Protein AF-A0A8E6S825-F1 (afdb_monomer_lite)

Radius of gyration: 14.83 Å; chains: 1; bounding box: 29×24×49 Å

Structure (mmCIF, N/CA/C/O backbone):
data_AF-A0A8E6S825-F1
#
_entry.id   AF-A0A8E6S825-F1
#
loop_
_atom_site.group_PDB
_atom_site.id
_atom_site.type_symbol
_atom_site.label_atom_id
_atom_site.label_alt_id
_atom_site.label_comp_id
_atom_site.label_asym_id
_atom_site.label_entity_id
_atom_site.label_seq_id
_atom_site.pdbx_PDB_ins_code
_atom_site.Cartn_x
_atom_site.Cartn_y
_atom_site.Cartn_z
_atom_site.occupancy
_atom_site.B_iso_or_equiv
_atom_site.auth_seq_id
_atom_site.auth_comp_id
_atom_site.auth_asym_id
_atom_site.auth_atom_id
_atom_site.pdbx_PDB_model_num
ATOM 1 N N . MET A 1 1 ? 12.494 -14.784 11.453 1.00 31.70 1 MET A N 1
ATOM 2 C CA . MET A 1 1 ? 11.200 -15.338 11.016 1.00 31.70 1 MET A CA 1
ATOM 3 C C . MET A 1 1 ? 10.608 -14.282 10.101 1.00 31.70 1 MET A C 1
ATOM 5 O O . MET A 1 1 ? 10.199 -13.245 10.602 1.00 31.70 1 MET A O 1
ATOM 9 N N . ALA A 1 2 ? 10.785 -14.435 8.789 1.00 33.00 2 ALA A N 1
ATOM 10 C CA . ALA A 1 2 ? 10.280 -13.482 7.803 1.00 33.00 2 ALA A CA 1
ATOM 11 C C . ALA A 1 2 ? 8.859 -13.920 7.446 1.00 33.00 2 ALA A C 1
ATOM 13 O O . ALA A 1 2 ? 8.659 -15.091 7.140 1.00 33.00 2 ALA A O 1
ATOM 14 N N . ILE A 1 3 ? 7.888 -13.021 7.591 1.00 38.84 3 ILE A N 1
ATOM 15 C CA . ILE A 1 3 ? 6.528 -13.247 7.108 1.00 38.84 3 ILE A CA 1
ATOM 16 C C . ILE A 1 3 ? 6.537 -12.995 5.600 1.00 38.84 3 ILE A C 1
ATOM 18 O O . ILE A 1 3 ? 6.874 -11.904 5.145 1.00 38.84 3 ILE A O 1
ATOM 22 N N . GLU A 1 4 ? 6.253 -14.036 4.830 1.00 39.09 4 GLU A N 1
ATOM 23 C CA . GLU A 1 4 ? 5.996 -13.942 3.398 1.00 39.09 4 GLU A CA 1
ATOM 24 C C . GLU A 1 4 ? 4.601 -13.318 3.260 1.00 39.09 4 GLU A C 1
ATOM 26 O O . GLU A 1 4 ? 3.589 -13.987 3.435 1.00 39.09 4 GLU A O 1
ATOM 31 N N . LEU A 1 5 ? 4.540 -11.993 3.095 1.00 45.75 5 LEU A N 1
ATOM 32 C CA . LEU A 1 5 ? 3.295 -11.295 2.772 1.00 45.75 5 LEU A CA 1
ATOM 33 C C . LEU A 1 5 ? 3.000 -11.558 1.292 1.00 45.75 5 LEU A C 1
ATOM 35 O O . LEU A 1 5 ? 3.529 -10.879 0.413 1.00 45.75 5 LEU A O 1
ATOM 39 N N . GLU A 1 6 ? 2.209 -12.594 1.030 1.00 40.47 6 GLU A N 1
ATOM 40 C CA . GLU A 1 6 ? 1.691 -12.929 -0.295 1.00 40.47 6 GLU A CA 1
ATOM 41 C C . GLU A 1 6 ? 0.683 -11.847 -0.723 1.00 40.47 6 GLU A C 1
ATOM 43 O O . GLU A 1 6 ? -0.486 -11.872 -0.339 1.00 40.47 6 GLU A O 1
ATOM 48 N N . PHE A 1 7 ? 1.144 -10.850 -1.484 1.00 46.88 7 PHE A N 1
ATOM 49 C CA . PHE A 1 7 ? 0.267 -9.865 -2.118 1.00 46.88 7 PHE A CA 1
ATOM 50 C C . PHE A 1 7 ? -0.325 -10.453 -3.394 1.00 46.88 7 PHE A C 1
ATOM 52 O O . PHE A 1 7 ? 0.357 -10.598 -4.404 1.00 46.88 7 PHE A O 1
ATOM 59 N N . ILE A 1 8 ? -1.607 -10.798 -3.322 1.00 48.03 8 ILE A N 1
ATOM 60 C CA . ILE A 1 8 ? -2.404 -11.292 -4.442 1.00 48.03 8 ILE A CA 1
ATOM 61 C C . ILE A 1 8 ? -3.140 -10.092 -5.046 1.00 48.03 8 ILE A C 1
ATOM 63 O O . ILE A 1 8 ? -4.242 -9.745 -4.623 1.00 48.03 8 ILE A O 1
ATOM 67 N N . GLY A 1 9 ? -2.513 -9.442 -6.025 1.00 43.50 9 GLY A N 1
ATOM 68 C CA . GLY A 1 9 ? -3.230 -8.687 -7.050 1.00 43.50 9 GLY A CA 1
ATOM 69 C C . GLY A 1 9 ? -3.600 -9.672 -8.152 1.00 43.50 9 GLY A C 1
ATOM 70 O O . GLY A 1 9 ? -2.781 -9.949 -9.014 1.00 43.50 9 GLY A O 1
ATOM 71 N N . PHE A 1 10 ? -4.775 -10.293 -8.052 1.00 47.12 10 PHE A N 1
ATOM 72 C CA . PHE A 1 10 ? -5.252 -11.285 -9.017 1.00 47.12 10 PHE A CA 1
ATOM 73 C C . PHE A 1 10 ? -6.256 -10.630 -9.962 1.00 47.12 10 PHE A C 1
ATOM 75 O O . PHE A 1 10 ? -7.376 -10.326 -9.542 1.00 47.12 10 PHE A O 1
ATOM 82 N N . ASP A 1 11 ? -5.871 -10.446 -11.225 1.00 44.50 11 ASP A N 1
ATOM 83 C CA . ASP A 1 11 ? -6.809 -10.182 -12.314 1.00 44.50 11 ASP A CA 1
ATOM 84 C C . ASP A 1 11 ? -7.126 -11.509 -13.043 1.00 44.50 11 ASP A C 1
ATOM 86 O O . ASP A 1 11 ? -6.248 -12.105 -13.665 1.00 44.50 11 ASP A O 1
ATOM 90 N N . PRO A 1 12 ? -8.358 -12.045 -12.948 1.00 41.50 12 PRO A N 1
ATOM 91 C CA . PRO A 1 12 ? -8.720 -13.318 -13.574 1.00 41.50 12 PRO A CA 1
ATOM 92 C C . PRO A 1 12 ? -8.925 -13.266 -15.098 1.00 41.50 12 PRO A C 1
ATOM 94 O O . PRO A 1 12 ? -9.377 -14.272 -15.655 1.00 41.50 12 PRO A O 1
ATOM 97 N N . ALA A 1 13 ? -8.705 -12.135 -15.778 1.00 44.44 13 ALA A N 1
ATOM 98 C CA . ALA A 1 13 ? -9.179 -11.942 -17.150 1.00 44.44 13 ALA A CA 1
ATOM 99 C C . ALA A 1 13 ? -8.122 -12.101 -18.258 1.00 44.44 13 ALA A C 1
ATOM 101 O O . ALA A 1 13 ? -8.521 -12.139 -19.424 1.00 44.44 13 ALA A O 1
ATOM 102 N N . SER A 1 14 ? -6.831 -12.266 -17.952 1.00 43.84 14 SER A N 1
ATOM 103 C CA . SER A 1 14 ? -5.784 -12.344 -18.989 1.00 43.84 14 SER A CA 1
ATOM 104 C C . SER A 1 14 ? -5.134 -13.736 -19.093 1.00 43.84 14 SER A C 1
ATOM 106 O O . SER A 1 14 ? -4.414 -14.147 -18.184 1.00 43.84 14 SER A O 1
ATOM 108 N N . PRO A 1 15 ? -5.368 -14.494 -20.187 1.00 44.72 15 PRO A N 1
ATOM 109 C CA . PRO A 1 15 ? -4.833 -15.848 -20.355 1.00 44.72 15 PRO A CA 1
ATOM 110 C C . PRO A 1 15 ? -3.386 -15.960 -20.874 1.00 44.72 15 PRO A C 1
ATOM 112 O O . PRO A 1 15 ? -2.917 -17.087 -21.030 1.00 44.72 15 PRO A O 1
ATOM 115 N N . ASP A 1 16 ? -2.631 -14.878 -21.085 1.00 45.53 16 ASP A N 1
ATOM 116 C CA . ASP A 1 16 ? -1.312 -14.979 -21.722 1.00 45.53 16 ASP A CA 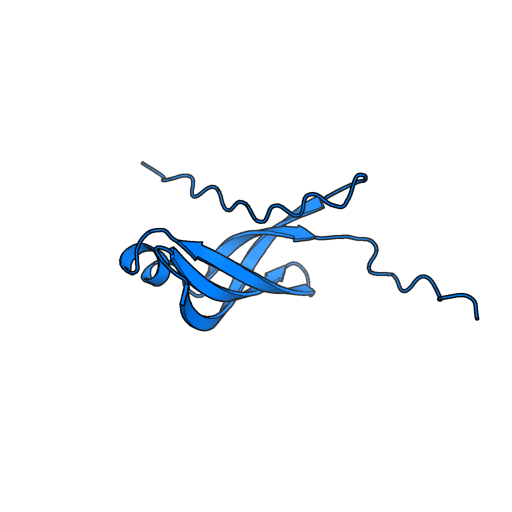1
ATOM 117 C C . ASP A 1 16 ? -0.278 -14.025 -21.094 1.00 45.53 16 ASP A C 1
ATOM 119 O O . ASP A 1 16 ? -0.264 -12.834 -21.368 1.00 45.53 16 ASP A O 1
ATOM 123 N N . GLY A 1 17 ? 0.642 -14.569 -20.287 1.00 47.44 17 GLY A N 1
ATOM 124 C CA . GLY A 1 17 ? 1.952 -13.944 -20.057 1.00 47.44 17 GLY A CA 1
ATOM 125 C C . GLY A 1 17 ? 2.060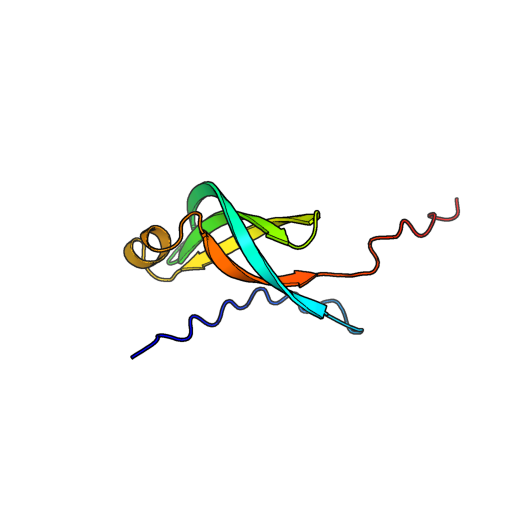 -12.870 -18.969 1.00 47.44 17 GLY A C 1
ATOM 126 O O . GLY A 1 17 ? 2.807 -11.914 -19.158 1.00 47.44 17 GLY A O 1
ATOM 127 N N . GLU A 1 18 ? 1.399 -13.032 -17.821 1.00 53.28 18 GLU A N 1
ATOM 128 C CA . GLU A 1 18 ? 1.603 -12.141 -16.671 1.00 53.28 18 GLU A CA 1
ATOM 129 C C . GLU A 1 18 ? 3.064 -12.198 -16.179 1.00 53.28 18 GLU A C 1
ATOM 131 O O . GLU A 1 18 ? 3.506 -13.175 -15.565 1.00 53.28 18 GLU A O 1
ATOM 136 N N . ILE A 1 19 ? 3.846 -11.153 -16.465 1.00 60.47 19 ILE A N 1
ATOM 137 C CA . ILE A 1 19 ? 5.188 -10.993 -15.907 1.00 60.47 19 ILE A CA 1
ATOM 138 C C . ILE A 1 19 ? 5.028 -10.299 -14.559 1.00 60.47 19 ILE A C 1
ATOM 140 O O . ILE A 1 19 ? 4.774 -9.100 -14.478 1.00 60.47 19 ILE A O 1
ATOM 144 N N . THR A 1 20 ? 5.207 -11.044 -13.473 1.00 68.38 20 THR A N 1
ATOM 145 C CA . THR A 1 20 ? 5.270 -10.446 -12.137 1.00 68.38 20 THR A CA 1
ATOM 146 C C . THR A 1 20 ? 6.639 -9.802 -11.922 1.00 68.38 20 THR A C 1
ATOM 148 O O . THR A 1 20 ? 7.662 -10.493 -11.985 1.00 68.38 20 THR A O 1
ATOM 151 N N . ALA A 1 21 ? 6.680 -8.503 -11.629 1.00 72.19 21 ALA A N 1
ATOM 152 C CA . ALA A 1 21 ? 7.907 -7.777 -11.314 1.00 72.19 21 ALA A CA 1
ATOM 153 C C . ALA A 1 2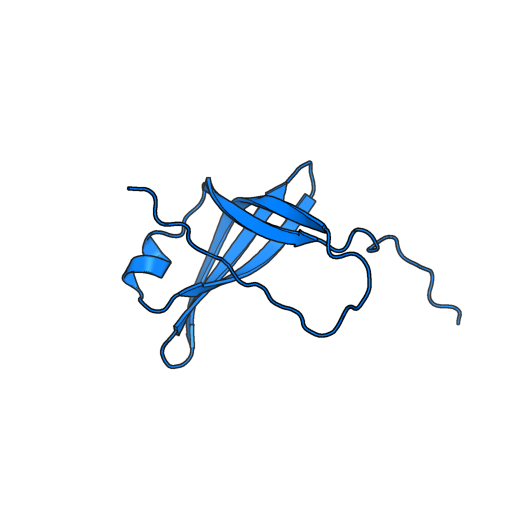1 ? 7.935 -7.360 -9.837 1.00 72.19 21 ALA A C 1
ATOM 155 O O . ALA A 1 21 ? 6.934 -6.907 -9.280 1.00 72.19 21 ALA A O 1
ATOM 156 N N . THR A 1 22 ? 9.101 -7.480 -9.194 1.00 83.12 22 THR A N 1
ATOM 157 C CA . THR A 1 22 ? 9.318 -6.905 -7.859 1.00 83.12 22 THR A CA 1
ATOM 158 C C . THR A 1 22 ? 9.575 -5.407 -7.993 1.00 83.12 22 THR A C 1
ATOM 160 O O . THR A 1 22 ? 10.622 -4.995 -8.491 1.00 83.12 22 THR A O 1
ATOM 163 N N . MET A 1 23 ? 8.640 -4.595 -7.516 1.00 86.88 23 MET A N 1
ATOM 164 C CA . MET A 1 23 ? 8.727 -3.139 -7.487 1.00 86.88 23 MET A CA 1
ATOM 165 C C . MET A 1 23 ? 8.909 -2.630 -6.053 1.00 86.88 23 MET A C 1
ATOM 167 O O . MET A 1 23 ? 8.703 -3.355 -5.078 1.00 86.88 23 MET A O 1
ATOM 171 N N . VAL A 1 24 ? 9.299 -1.364 -5.911 1.00 89.31 24 VAL A N 1
ATOM 172 C CA . VAL A 1 24 ? 9.423 -0.710 -4.602 1.00 89.31 24 VAL A CA 1
ATOM 173 C C . VAL A 1 24 ? 8.430 0.434 -4.513 1.00 89.31 24 VAL A C 1
ATOM 175 O O . VAL A 1 24 ? 8.376 1.281 -5.401 1.00 89.31 24 VAL A O 1
ATOM 178 N N . VAL A 1 25 ? 7.673 0.487 -3.420 1.00 91.12 25 VAL A N 1
ATOM 179 C CA . VAL A 1 25 ? 6.731 1.577 -3.154 1.00 91.12 25 VAL A CA 1
ATOM 180 C C . VAL A 1 25 ? 7.482 2.903 -3.028 1.00 91.12 25 VAL A C 1
ATOM 182 O O . VAL A 1 25 ? 8.292 3.080 -2.115 1.00 91.12 25 VAL A O 1
ATOM 185 N N . ASP A 1 26 ? 7.182 3.864 -3.898 1.00 92.19 26 ASP A N 1
ATOM 186 C CA . ASP A 1 26 ? 7.716 5.225 -3.809 1.00 92.19 26 ASP A CA 1
ATOM 187 C C . ASP A 1 26 ? 6.810 6.140 -2.979 1.00 92.19 26 ASP A C 1
ATOM 189 O O . ASP A 1 26 ? 7.299 6.923 -2.159 1.00 92.19 26 ASP A O 1
ATOM 193 N N . ARG A 1 27 ? 5.488 6.027 -3.142 1.00 91.50 27 ARG A N 1
ATOM 194 C CA . ARG A 1 27 ? 4.528 6.929 -2.498 1.00 91.50 27 ARG A CA 1
ATOM 195 C C . ARG A 1 27 ? 3.267 6.193 -2.066 1.00 91.50 27 ARG A C 1
ATOM 197 O O . ARG A 1 27 ? 2.753 5.368 -2.802 1.00 91.50 27 ARG A O 1
ATOM 204 N N . ILE A 1 28 ? 2.749 6.557 -0.894 1.00 93.19 28 ILE A N 1
ATOM 205 C CA . ILE A 1 28 ? 1.399 6.194 -0.444 1.00 93.19 28 ILE A CA 1
ATOM 206 C C . ILE A 1 28 ? 0.494 7.408 -0.648 1.00 93.19 28 ILE A C 1
ATOM 208 O O . ILE A 1 28 ? 0.867 8.503 -0.216 1.00 93.19 28 ILE A O 1
ATOM 212 N N . HIS A 1 29 ? -0.661 7.222 -1.285 1.00 92.69 29 HIS A N 1
ATOM 213 C CA . HIS A 1 29 ? -1.639 8.292 -1.510 1.00 92.69 29 HIS A CA 1
ATOM 214 C C . HIS A 1 29 ? -2.634 8.381 -0.369 1.00 92.69 29 HIS A C 1
ATOM 216 O O . HIS A 1 29 ? -2.708 9.413 0.295 1.00 92.69 29 HIS A O 1
ATOM 222 N N . ASP A 1 30 ? -3.352 7.291 -0.114 1.00 92.25 30 ASP A N 1
ATOM 223 C CA . ASP A 1 30 ? -4.408 7.255 0.889 1.00 92.25 30 ASP A CA 1
ATOM 224 C C . ASP A 1 30 ? -4.561 5.857 1.501 1.00 92.25 30 ASP A C 1
ATOM 226 O O . ASP A 1 30 ? -4.015 4.866 1.004 1.00 92.25 30 ASP A O 1
ATOM 230 N N . ARG A 1 31 ? -5.276 5.798 2.627 1.00 91.94 31 ARG A N 1
ATOM 231 C CA . ARG A 1 31 ? -5.640 4.564 3.317 1.00 91.94 31 ARG A CA 1
ATOM 232 C C . ARG A 1 31 ? -7.097 4.659 3.729 1.00 91.94 31 ARG A C 1
ATOM 234 O O . ARG A 1 31 ? -7.446 5.494 4.564 1.00 91.94 31 ARG A O 1
ATOM 241 N N . TRP A 1 32 ? -7.921 3.750 3.233 1.00 94.44 32 TRP A N 1
ATOM 242 C CA . TRP A 1 32 ? -9.340 3.726 3.562 1.00 94.44 32 TRP A CA 1
ATOM 243 C C . TRP A 1 32 ? -9.816 2.314 3.869 1.00 94.44 32 TRP A C 1
ATOM 245 O O . TRP A 1 32 ? -9.219 1.320 3.464 1.00 94.44 32 TRP A O 1
ATOM 255 N N . GLN A 1 33 ? -10.911 2.223 4.613 1.00 92.75 33 GLN A N 1
ATOM 256 C CA . GLN A 1 33 ? -11.510 0.947 4.975 1.00 92.75 33 GLN A CA 1
ATOM 257 C C . GLN A 1 33 ? -12.618 0.586 3.982 1.00 92.75 33 GLN A C 1
ATOM 259 O O . GLN A 1 33 ? -13.520 1.388 3.732 1.00 92.75 33 GLN A O 1
ATOM 264 N N . LEU A 1 34 ? -12.582 -0.639 3.457 1.00 90.69 34 LEU A N 1
ATOM 265 C CA . LEU A 1 34 ? -13.641 -1.226 2.641 1.00 90.69 34 LEU A CA 1
ATOM 266 C C . LEU A 1 34 ? -14.162 -2.496 3.323 1.00 90.69 34 LEU A C 1
ATOM 268 O O . LEU A 1 34 ? -13.566 -3.570 3.250 1.00 90.69 34 LEU A O 1
ATOM 272 N N . GLY A 1 35 ? -15.296 -2.363 4.014 1.00 91.62 35 GLY A N 1
ATOM 273 C CA . GLY A 1 35 ? -15.870 -3.450 4.808 1.00 91.62 35 GLY A CA 1
ATOM 274 C C . GLY A 1 35 ? -14.945 -3.845 5.962 1.00 91.62 35 GLY A C 1
ATOM 275 O O . GLY A 1 35 ? -14.692 -3.044 6.862 1.00 91.62 35 GLY A O 1
ATOM 276 N N . ASN A 1 36 ? -14.447 -5.079 5.930 1.00 91.50 36 ASN A N 1
ATOM 277 C CA . ASN A 1 36 ? -13.525 -5.615 6.933 1.00 91.50 36 ASN A CA 1
ATOM 278 C C . ASN A 1 36 ? -12.047 -5.429 6.573 1.00 91.50 36 ASN A C 1
ATOM 280 O O . ASN A 1 36 ? -11.206 -5.719 7.412 1.00 91.50 36 ASN A O 1
ATOM 284 N N . PHE A 1 37 ? -11.740 -4.926 5.376 1.00 91.56 37 PHE A N 1
ATOM 285 C CA . PHE A 1 37 ? -10.371 -4.770 4.896 1.00 91.56 37 PHE A CA 1
ATOM 286 C C . PHE A 1 37 ? -9.942 -3.306 4.893 1.00 91.56 37 PHE A C 1
ATOM 288 O O . PHE A 1 37 ? -10.751 -2.393 4.712 1.00 91.56 37 PHE A O 1
ATOM 295 N N . TRP A 1 38 ? -8.644 -3.093 5.048 1.00 92.50 38 TRP A N 1
ATOM 296 C CA . TRP A 1 38 ? -7.977 -1.820 4.837 1.00 92.50 38 TRP A CA 1
ATOM 297 C C . TRP A 1 38 ? -7.288 -1.823 3.485 1.00 92.50 38 TRP A C 1
ATOM 299 O O . TRP A 1 38 ? -6.494 -2.709 3.191 1.00 92.50 38 TRP A O 1
ATOM 309 N N . LEU A 1 39 ? -7.594 -0.824 2.671 1.00 91.81 39 LEU A N 1
ATOM 310 C CA . LEU A 1 39 ? -6.988 -0.609 1.370 1.00 91.81 39 LEU A CA 1
ATOM 311 C C . LEU A 1 39 ? -5.965 0.517 1.467 1.00 91.81 39 LEU A C 1
ATOM 313 O O . LEU A 1 39 ? -6.193 1.518 2.152 1.00 91.81 39 LEU A O 1
ATOM 317 N N . VAL A 1 40 ? -4.840 0.345 0.784 1.00 92.38 40 VAL A N 1
ATOM 318 C CA . VAL A 1 40 ? -3.775 1.341 0.688 1.00 92.38 40 VAL A CA 1
ATOM 319 C C . VAL A 1 40 ? -3.459 1.569 -0.779 1.00 92.38 40 VAL A C 1
ATOM 321 O O . VAL A 1 40 ? -2.999 0.651 -1.451 1.00 92.38 40 VAL A O 1
ATOM 324 N N . GLU A 1 41 ? -3.682 2.788 -1.264 1.00 93.44 41 GLU A N 1
ATOM 325 C CA . GLU A 1 41 ? -3.300 3.186 -2.622 1.00 93.44 41 GLU A CA 1
ATOM 326 C C . GLU A 1 41 ? -1.860 3.679 -2.637 1.00 93.44 41 GLU A C 1
ATOM 328 O O . GLU A 1 41 ? -1.457 4.510 -1.810 1.00 93.44 41 GLU A O 1
ATOM 333 N N . PHE A 1 42 ? -1.078 3.190 -3.593 1.00 92.44 42 PHE A N 1
ATOM 334 C CA . PHE A 1 42 ? 0.337 3.504 -3.677 1.00 92.44 42 PHE A CA 1
ATOM 335 C C . PHE A 1 42 ? 0.846 3.581 -5.115 1.00 92.44 42 PHE A C 1
ATOM 337 O O . PHE A 1 42 ? 0.293 2.974 -6.025 1.00 92.44 42 PHE A O 1
ATOM 344 N N . ASP A 1 43 ? 1.937 4.321 -5.294 1.00 91.50 43 ASP A N 1
ATOM 345 C CA . ASP A 1 43 ? 2.773 4.268 -6.489 1.00 91.50 43 ASP A CA 1
ATOM 346 C C . ASP A 1 43 ? 3.998 3.397 -6.182 1.00 91.50 43 ASP A C 1
ATOM 348 O O . ASP A 1 43 ? 4.707 3.635 -5.196 1.00 91.50 43 ASP A O 1
ATOM 352 N N . ALA A 1 44 ? 4.266 2.408 -7.028 1.00 88.44 44 ALA A N 1
ATOM 353 C CA . ALA A 1 44 ? 5.479 1.606 -7.008 1.00 88.44 44 ALA A CA 1
ATOM 354 C C . ALA A 1 44 ? 6.316 1.855 -8.262 1.00 88.44 44 ALA A C 1
ATOM 356 O O . ALA A 1 44 ? 5.797 2.129 -9.342 1.00 88.44 44 ALA A O 1
ATOM 357 N N . PHE A 1 45 ? 7.633 1.784 -8.098 1.00 84.06 45 PHE A N 1
ATOM 358 C CA . PHE A 1 45 ? 8.588 2.097 -9.146 1.00 84.06 45 PHE A CA 1
ATOM 359 C C . PHE A 1 45 ? 9.504 0.910 -9.429 1.00 84.06 45 PHE A C 1
ATOM 361 O O . PHE A 1 45 ? 10.021 0.274 -8.503 1.00 84.06 45 PHE A O 1
ATOM 368 N N . TYR A 1 46 ? 9.738 0.643 -10.711 1.00 80.06 46 TYR A N 1
ATOM 369 C CA . TYR A 1 46 ? 10.705 -0.340 -11.189 1.00 80.06 46 TYR A CA 1
ATOM 370 C C . TYR A 1 46 ? 11.236 0.076 -12.559 1.00 80.06 46 TYR A C 1
ATOM 372 O O . TYR A 1 46 ? 10.459 0.362 -13.460 1.00 80.06 46 TYR A O 1
ATOM 380 N N . ASP A 1 47 ? 12.561 0.133 -12.695 1.00 78.44 47 ASP A N 1
ATOM 381 C CA . ASP A 1 47 ? 13.274 0.391 -13.958 1.00 78.44 47 ASP A CA 1
ATOM 382 C C . ASP A 1 47 ? 12.716 1.553 -14.812 1.00 78.44 47 ASP A C 1
ATOM 384 O O . ASP A 1 47 ? 12.566 1.459 -16.024 1.00 78.44 47 ASP A O 1
ATOM 388 N N . GLY A 1 48 ? 12.369 2.681 -14.181 1.00 77.88 48 GLY A N 1
ATOM 389 C CA . GLY A 1 48 ? 11.831 3.848 -14.896 1.00 77.88 48 GLY A CA 1
ATOM 390 C C . GLY A 1 48 ? 10.306 3.865 -15.044 1.00 77.88 48 GLY A C 1
ATOM 391 O O . GLY A 1 48 ? 9.749 4.904 -15.398 1.00 77.88 48 GLY A O 1
ATOM 392 N N . VAL A 1 49 ? 9.632 2.757 -14.735 1.00 79.25 49 VAL A N 1
ATOM 393 C CA . VAL A 1 49 ? 8.176 2.605 -14.800 1.00 79.25 49 VAL A CA 1
ATOM 394 C C . VAL A 1 49 ? 7.567 2.872 -13.426 1.00 79.25 49 VAL A C 1
ATOM 396 O O . VAL A 1 49 ? 8.003 2.312 -12.421 1.00 79.25 49 VAL A O 1
ATOM 399 N N . CYS A 1 50 ? 6.547 3.730 -13.392 1.00 82.88 50 CYS A N 1
ATOM 400 C CA . CYS A 1 50 ? 5.731 3.994 -12.211 1.00 82.88 50 CYS A CA 1
ATOM 401 C C . CYS A 1 50 ? 4.354 3.357 -12.406 1.00 82.88 50 CYS A C 1
ATOM 403 O O . CYS A 1 50 ? 3.665 3.686 -13.372 1.00 82.88 50 CYS A O 1
ATOM 405 N N . VAL A 1 51 ? 3.963 2.471 -11.495 1.00 84.06 51 VAL A N 1
ATOM 406 C CA . VAL A 1 51 ? 2.660 1.802 -11.492 1.00 84.06 51 VAL A CA 1
ATOM 407 C C . VAL A 1 51 ? 1.895 2.233 -10.253 1.00 84.06 51 VAL A C 1
ATOM 409 O O . VAL A 1 51 ? 2.437 2.207 -9.149 1.00 84.06 51 VAL A O 1
ATOM 412 N N . ARG A 1 52 ? 0.636 2.632 -10.437 1.00 87.75 52 ARG A N 1
ATOM 413 C CA . ARG A 1 52 ? -0.289 2.894 -9.335 1.00 87.75 52 ARG A CA 1
ATOM 414 C C . ARG A 1 52 ? -1.136 1.661 -9.092 1.00 87.75 52 ARG A C 1
ATOM 416 O O . ARG A 1 52 ? -1.764 1.185 -10.031 1.00 87.75 52 ARG A O 1
ATOM 423 N N . ASP A 1 53 ? -1.180 1.206 -7.848 1.00 88.06 53 ASP A N 1
ATOM 424 C CA . ASP A 1 53 ? -1.930 0.015 -7.462 1.00 88.06 53 ASP A CA 1
ATOM 425 C C . ASP A 1 53 ? -2.508 0.133 -6.039 1.00 88.06 53 ASP A C 1
ATOM 427 O O . ASP A 1 53 ? -2.293 1.135 -5.344 1.00 88.06 53 ASP A O 1
ATOM 431 N N . THR A 1 54 ? -3.294 -0.860 -5.612 1.00 90.31 54 THR A N 1
ATOM 432 C CA . THR A 1 54 ? -3.970 -0.869 -4.310 1.00 90.31 54 THR A CA 1
ATOM 433 C C . THR A 1 54 ? -3.734 -2.183 -3.574 1.00 90.31 54 THR A C 1
ATOM 435 O O . THR A 1 54 ? -4.093 -3.258 -4.039 1.00 90.31 54 THR A O 1
ATOM 438 N N . ALA A 1 55 ? -3.204 -2.082 -2.358 1.00 88.12 55 ALA A N 1
ATOM 439 C CA . ALA A 1 55 ? -2.931 -3.210 -1.477 1.00 88.12 55 ALA A CA 1
ATOM 440 C C . ALA A 1 55 ? -4.052 -3.384 -0.444 1.00 88.12 55 ALA A C 1
ATOM 442 O O . ALA A 1 55 ? -4.476 -2.405 0.172 1.00 88.12 55 ALA A O 1
ATOM 443 N N . ALA A 1 56 ? -4.497 -4.622 -0.217 1.00 90.88 56 ALA A N 1
ATOM 444 C CA . ALA A 1 56 ? -5.498 -4.959 0.794 1.00 90.88 56 ALA A CA 1
ATOM 445 C C . ALA A 1 56 ? -4.870 -5.626 2.025 1.00 90.88 56 ALA A C 1
ATOM 447 O O . ALA A 1 56 ? -4.012 -6.497 1.906 1.00 90.88 56 ALA A O 1
ATOM 448 N N . PHE A 1 57 ? -5.342 -5.236 3.205 1.00 90.62 57 PHE A N 1
ATOM 449 C CA . PHE A 1 57 ? -4.900 -5.727 4.507 1.00 90.62 57 PHE A CA 1
ATOM 450 C C . PHE A 1 57 ? -6.103 -6.084 5.372 1.00 90.62 57 PHE A C 1
ATOM 452 O O . PHE A 1 57 ? -7.132 -5.413 5.312 1.00 90.62 57 PHE A O 1
ATOM 459 N N . ASP A 1 58 ? -5.972 -7.104 6.217 1.00 89.44 58 ASP A N 1
ATOM 460 C CA . ASP A 1 58 ? -7.040 -7.493 7.146 1.00 89.44 58 ASP A CA 1
ATOM 461 C C . ASP A 1 58 ? -7.166 -6.486 8.299 1.00 89.44 58 ASP A C 1
ATOM 463 O O . ASP A 1 58 ? -8.261 -6.099 8.706 1.00 89.44 58 ASP A O 1
ATOM 467 N N . THR A 1 59 ? -6.032 -5.970 8.783 1.00 89.88 59 THR A N 1
ATOM 468 C CA . THR A 1 59 ? -6.009 -5.044 9.916 1.00 89.88 59 THR A CA 1
ATOM 469 C C . THR A 1 59 ? -5.415 -3.682 9.572 1.00 89.88 59 THR A C 1
ATOM 471 O O . THR A 1 59 ? -4.506 -3.539 8.753 1.00 89.88 59 THR A O 1
ATOM 474 N N . TYR A 1 60 ? -5.877 -2.649 10.284 1.00 89.25 60 TYR A N 1
ATOM 475 C CA . TYR A 1 60 ? -5.307 -1.303 10.170 1.00 89.25 60 TYR A CA 1
ATOM 476 C C . TYR A 1 60 ? -3.819 -1.267 10.546 1.00 89.25 60 TYR A C 1
ATOM 478 O O . TYR A 1 60 ? -3.046 -0.496 9.984 1.00 89.25 60 TYR A O 1
ATOM 486 N N . ALA A 1 61 ? -3.406 -2.108 11.499 1.00 91.44 61 ALA A N 1
ATOM 487 C CA . ALA A 1 61 ? -2.018 -2.184 11.934 1.00 91.44 61 ALA A CA 1
ATOM 488 C C . ALA A 1 61 ? -1.098 -2.662 10.801 1.00 91.44 61 ALA A C 1
ATOM 490 O O . ALA A 1 61 ? -0.030 -2.088 10.619 1.00 91.44 61 ALA A O 1
ATOM 491 N N . GLU A 1 62 ? -1.523 -3.651 10.013 1.00 89.00 62 GLU A N 1
ATOM 492 C CA . GLU A 1 62 ? -0.778 -4.114 8.837 1.00 89.00 62 GLU A CA 1
ATOM 493 C C . GLU A 1 62 ? -0.769 -3.069 7.716 1.00 89.00 62 GLU A C 1
ATOM 495 O O . GLU A 1 62 ? 0.280 -2.787 7.145 1.00 89.00 62 GLU A O 1
ATOM 500 N N . ALA A 1 63 ? -1.889 -2.384 7.474 1.00 89.94 63 ALA A N 1
ATOM 501 C CA . ALA A 1 63 ? -1.926 -1.276 6.514 1.00 89.94 63 ALA A CA 1
ATOM 502 C C . ALA A 1 63 ? -0.974 -0.115 6.887 1.00 89.94 63 ALA A C 1
ATOM 504 O O . ALA A 1 63 ? -0.522 0.639 6.019 1.00 89.94 63 ALA A O 1
ATOM 505 N N . LEU A 1 64 ? -0.657 0.046 8.178 1.00 89.94 64 LEU A N 1
ATOM 506 C CA . LEU A 1 64 ? 0.326 1.018 8.663 1.00 89.94 64 LEU A CA 1
ATOM 507 C C . LEU A 1 64 ? 1.778 0.550 8.515 1.00 89.94 64 LEU A C 1
ATOM 509 O O . LEU A 1 64 ? 2.657 1.403 8.405 1.00 89.94 64 LEU A O 1
ATOM 513 N N . THR A 1 65 ? 2.052 -0.760 8.508 1.00 91.25 65 THR A N 1
ATOM 514 C CA . THR A 1 65 ? 3.410 -1.263 8.222 1.00 91.25 65 THR A CA 1
ATOM 515 C C . THR A 1 65 ? 3.758 -1.125 6.743 1.00 91.25 65 THR A C 1
ATOM 517 O O . THR A 1 65 ? 4.936 -1.060 6.391 1.00 91.25 65 THR A O 1
ATOM 520 N N . PHE A 1 66 ? 2.744 -1.023 5.881 1.00 90.06 66 PHE A N 1
ATOM 521 C CA . PHE A 1 66 ? 2.918 -0.719 4.473 1.00 90.06 66 PHE A CA 1
ATOM 522 C C . PHE A 1 66 ? 3.240 0.762 4.252 1.00 90.06 66 PHE A C 1
ATOM 524 O O . PHE A 1 66 ? 2.431 1.672 4.488 1.00 90.06 66 PHE A O 1
ATOM 531 N N . GLN A 1 67 ? 4.467 1.007 3.803 1.00 90.62 67 GLN A N 1
ATOM 532 C CA . GLN A 1 67 ? 5.034 2.338 3.681 1.00 90.62 67 GLN A CA 1
ATOM 533 C C . GLN A 1 67 ? 5.967 2.431 2.476 1.00 90.62 67 GLN A C 1
ATOM 535 O O . GLN A 1 67 ? 6.325 1.444 1.837 1.00 90.62 67 GLN A O 1
ATOM 540 N N . ARG A 1 68 ? 6.404 3.655 2.190 1.00 91.19 68 ARG A N 1
ATOM 541 C CA . ARG A 1 68 ? 7.458 3.909 1.213 1.00 91.19 68 ARG A CA 1
ATOM 542 C C . ARG A 1 68 ? 8.689 3.041 1.497 1.00 91.19 68 ARG A C 1
ATOM 544 O O . ARG A 1 68 ? 9.170 2.996 2.629 1.00 91.19 68 ARG A O 1
ATOM 551 N N . GLY A 1 69 ? 9.210 2.408 0.452 1.00 89.81 69 GLY A N 1
ATOM 552 C CA . GLY A 1 69 ? 10.327 1.470 0.516 1.00 89.81 69 GLY A CA 1
ATOM 553 C C . GLY A 1 69 ? 9.913 0.010 0.706 1.00 89.81 69 GLY A C 1
ATOM 554 O O . GLY A 1 69 ? 10.780 -0.858 0.621 1.00 89.81 69 GLY A O 1
ATOM 555 N N . SER A 1 70 ? 8.628 -0.281 0.936 1.00 87.12 70 SER A N 1
ATOM 556 C CA . SER A 1 70 ? 8.145 -1.660 0.967 1.00 87.12 70 SER A CA 1
ATOM 557 C C . SER A 1 70 ? 8.293 -2.309 -0.416 1.00 87.12 70 SER A C 1
ATOM 559 O O . SER A 1 70 ? 7.925 -1.686 -1.418 1.00 87.12 70 SER A O 1
ATOM 561 N N . PRO A 1 71 ? 8.835 -3.536 -0.500 1.00 86.31 71 PRO A N 1
ATOM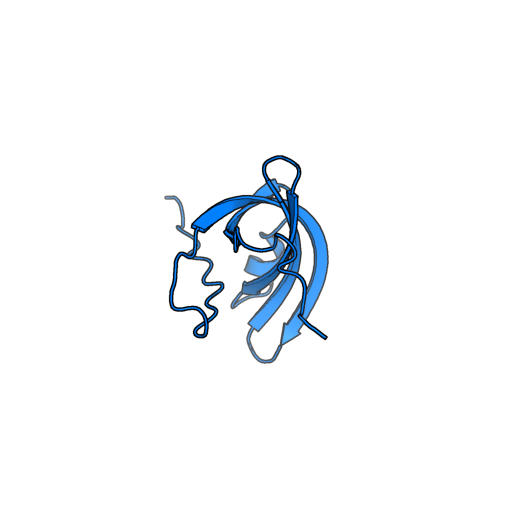 562 C CA . PRO A 1 71 ? 8.820 -4.299 -1.736 1.00 86.31 71 PRO A CA 1
ATOM 563 C C . PRO A 1 71 ? 7.404 -4.815 -2.001 1.00 86.31 71 PRO A C 1
ATOM 565 O O . PRO A 1 71 ? 6.729 -5.286 -1.086 1.00 86.31 71 PRO A O 1
ATOM 568 N N . VAL A 1 72 ? 6.976 -4.742 -3.255 1.00 83.75 72 VAL A N 1
ATOM 569 C CA . VAL A 1 72 ? 5.706 -5.293 -3.737 1.00 83.75 72 VAL A CA 1
ATOM 570 C C . VAL A 1 72 ? 5.949 -6.096 -5.001 1.00 83.75 72 VAL A C 1
ATOM 572 O O . VAL A 1 72 ? 6.865 -5.799 -5.764 1.00 83.75 72 VAL A O 1
ATOM 575 N N . VAL A 1 73 ? 5.144 -7.126 -5.219 1.00 83.31 73 VAL A N 1
ATOM 576 C CA . VAL A 1 73 ? 5.146 -7.882 -6.470 1.00 83.31 73 VAL A CA 1
ATOM 577 C C . VAL A 1 73 ? 3.870 -7.514 -7.197 1.00 83.31 73 VAL A C 1
ATOM 579 O O . VAL A 1 73 ? 2.788 -7.689 -6.645 1.00 83.31 73 VAL A O 1
ATOM 582 N N . LEU A 1 74 ? 4.012 -6.958 -8.395 1.00 76.38 74 LEU A N 1
ATOM 583 C CA . LEU A 1 74 ? 2.886 -6.553 -9.225 1.00 76.38 74 LEU A CA 1
ATOM 584 C C . LEU A 1 74 ? 2.955 -7.282 -10.560 1.00 76.38 74 LEU A C 1
ATOM 586 O O . LEU A 1 74 ? 4.036 -7.454 -11.130 1.00 76.38 74 LEU A O 1
ATOM 590 N N . ALA A 1 75 ? 1.790 -7.700 -11.037 1.00 70.38 75 ALA A N 1
ATOM 591 C CA . ALA A 1 75 ? 1.585 -8.105 -12.412 1.00 70.38 75 ALA A CA 1
ATOM 592 C C . ALA A 1 75 ? 1.814 -6.886 -13.311 1.00 70.38 75 ALA A C 1
ATOM 594 O O . ALA A 1 75 ? 1.143 -5.864 -13.161 1.00 70.38 75 ALA A O 1
ATOM 595 N N . VAL A 1 76 ? 2.793 -6.964 -14.208 1.00 62.69 76 VAL A N 1
ATOM 596 C CA . VAL A 1 76 ? 3.026 -5.925 -15.208 1.00 62.69 76 VAL A CA 1
ATOM 597 C C . VAL A 1 76 ? 2.707 -6.534 -16.557 1.00 62.69 76 VAL A C 1
ATOM 599 O O . VAL A 1 76 ? 3.340 -7.510 -16.958 1.00 62.69 76 VAL A O 1
ATOM 602 N N . ASP A 1 77 ? 1.727 -5.963 -17.248 1.00 62.25 77 ASP A N 1
ATOM 603 C CA . ASP A 1 77 ? 1.462 -6.323 -18.632 1.00 62.25 77 ASP A CA 1
ATOM 604 C C . ASP A 1 77 ? 2.515 -5.634 -19.525 1.00 62.25 77 ASP A C 1
ATOM 606 O O . ASP A 1 77 ? 2.570 -4.396 -19.575 1.00 62.25 77 ASP A O 1
ATOM 610 N N . PRO A 1 78 ? 3.417 -6.393 -20.177 1.00 52.88 78 PRO A N 1
ATOM 611 C CA . PRO A 1 78 ? 4.443 -5.814 -21.039 1.00 52.88 78 PRO A CA 1
ATOM 612 C C . PRO A 1 78 ? 3.869 -5.243 -22.350 1.00 52.88 78 PRO A C 1
ATOM 614 O O . PRO A 1 78 ? 4.606 -4.582 -23.083 1.00 52.88 78 PRO A O 1
ATOM 617 N N . ASP A 1 79 ? 2.583 -5.457 -22.647 1.00 52.84 79 ASP A N 1
ATOM 618 C CA . ASP A 1 79 ? 1.930 -5.128 -23.916 1.00 52.84 79 ASP A CA 1
ATOM 619 C C . ASP A 1 79 ? 1.135 -3.810 -23.868 1.00 52.84 79 ASP A C 1
ATOM 621 O O . ASP A 1 79 ? 0.204 -3.569 -24.627 1.00 52.84 79 ASP A O 1
ATOM 625 N N . THR A 1 80 ? 1.558 -2.847 -23.045 1.00 48.47 80 THR A N 1
ATOM 626 C CA . THR A 1 80 ? 1.091 -1.450 -23.191 1.00 48.47 80 THR A CA 1
ATOM 627 C C . THR A 1 80 ? 1.749 -0.714 -24.368 1.00 48.47 80 THR A C 1
ATOM 629 O O . THR A 1 80 ? 1.653 0.513 -24.479 1.00 48.47 80 THR A O 1
ATOM 632 N N . SER A 1 81 ? 2.380 -1.437 -25.301 1.00 47.19 81 SER A N 1
ATOM 633 C CA . SER A 1 81 ? 2.711 -0.902 -26.623 1.00 47.19 81 SER A CA 1
ATOM 634 C C . SER A 1 81 ? 1.438 -0.775 -27.446 1.00 47.19 81 SER A C 1
ATOM 636 O O . SER A 1 81 ? 1.173 -1.627 -28.271 1.00 47.19 81 SER A O 1
ATOM 638 N N . ASN A 1 82 ? 0.681 0.300 -27.200 1.00 49.94 82 ASN A N 1
ATOM 639 C CA . ASN A 1 82 ? -0.150 1.037 -28.156 1.00 49.94 82 ASN A CA 1
ATOM 640 C C . ASN A 1 82 ? -0.398 0.309 -29.499 1.00 49.94 82 ASN A C 1
ATOM 642 O O . ASN A 1 82 ? 0.071 0.778 -30.541 1.00 49.94 82 ASN A O 1
ATOM 646 N N . ASP A 1 83 ? -1.120 -0.817 -29.476 1.00 48.72 83 ASP A N 1
ATOM 647 C CA . ASP A 1 83 ? -1.611 -1.455 -30.692 1.00 48.72 83 ASP A CA 1
ATOM 648 C C . ASP A 1 83 ? -2.817 -0.627 -31.128 1.00 48.72 83 ASP A C 1
ATOM 650 O O . ASP A 1 83 ? -3.921 -0.674 -30.583 1.00 48.72 83 ASP A O 1
ATOM 654 N N . GLU A 1 84 ? -2.470 0.315 -31.995 1.00 52.09 84 GLU A N 1
ATOM 655 C CA . GLU A 1 84 ? -3.300 1.122 -32.865 1.00 52.09 84 GLU A CA 1
ATOM 656 C C . GLU A 1 84 ? -4.689 0.497 -33.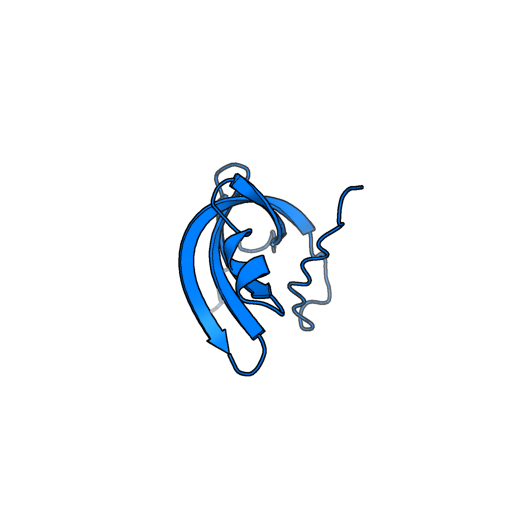088 1.00 52.09 84 GLU A C 1
ATOM 658 O O . GLU A 1 84 ? -4.849 -0.431 -33.875 1.00 52.09 84 GLU A O 1
ATOM 663 N N . LEU A 1 85 ? -5.714 1.020 -32.402 1.00 54.19 85 LEU A N 1
ATOM 664 C CA . LEU A 1 85 ? -7.111 0.694 -32.702 1.00 54.19 85 LEU A CA 1
ATOM 665 C C . LEU A 1 85 ? -7.366 0.979 -34.197 1.00 54.19 85 LEU A C 1
ATOM 667 O O . LEU A 1 85 ? -7.281 2.149 -34.592 1.00 54.19 85 LEU A O 1
ATOM 671 N N . PRO A 1 86 ? -7.706 -0.018 -35.038 1.00 61.50 86 PRO A N 1
ATOM 672 C CA . PRO A 1 86 ? -8.097 0.262 -36.409 1.00 61.50 86 PRO A CA 1
ATOM 673 C C . PRO A 1 86 ? -9.497 0.889 -36.399 1.00 61.50 86 PRO A C 1
ATOM 675 O O . PRO A 1 86 ? -10.442 0.328 -35.840 1.00 61.50 86 PRO A O 1
ATOM 678 N N . PHE A 1 87 ? -9.595 2.087 -36.974 1.00 62.78 87 PHE A N 1
ATOM 679 C CA . PHE A 1 87 ? -10.842 2.825 -37.199 1.00 62.78 87 PHE A CA 1
ATOM 680 C C . PHE A 1 87 ? -11.741 2.167 -38.254 1.00 62.78 87 PHE A C 1
ATOM 682 O O . PHE A 1 87 ? -11.210 1.545 -39.205 1.00 62.78 87 P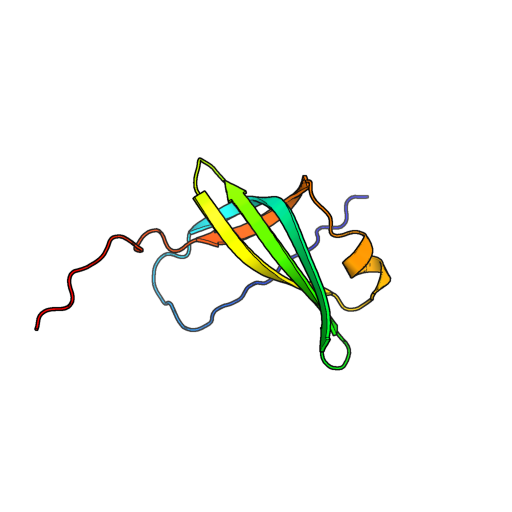HE A O 1
#

pLDDT: mean 73.64, std 20.05, range [31.7, 94.44]

Sequence (87 aa):
MAIELEFIGFDPASPDGEITATMVVDRIHDRWQLGNFWLVEFDAFYDGVCVRDTAAFDTYAEALTFQRGSPVVLAVDPDTSNDELPF

Secondary structure (DSSP, 8-state):
-----------TT--S--EEEEEEEEEEEEEEEETTEEEEEEEEEETTEEEEEEEEESSHHHHHH--TT-EEEEEE-TT-S------

Organism: Salmonella enterica (NCBI:txid28901)

Foldseek 3Di:
DDDPPPFDPDDPPDDDDFDKDWWFWADWDDWDDDPQKIKTWTWTDDPHDIDIDITIDRDPVVVVVDDGGDIDIDGDDPPPPPPDDDD